Protein AF-A0AA37HWE0-F1 (afdb_monomer_lite)

Radius of gyration: 17.48 Å; chains: 1; bounding box: 35×37×46 Å

Secondary structure (DSSP, 8-state):
-HHHHHTT-EEEE-SS--TTS--EEEE-HHHHHHHHHHHTTTTTT--GGGTTT-EEEEETT-SS---HHHHHHH-SEEEEES--SS--HHHIIIIIHHHHHHHHHHSPPPTTGGGTSS--

pLDDT: mean 90.64, std 13.84, range [33.19, 98.38]

Structure (mmCIF, N/CA/C/O backbone):
data_AF-A0AA37HWE0-F1
#
_entry.id   AF-A0AA37HWE0-F1
#
loop_
_atom_site.group_PDB
_atom_site.id
_atom_site.type_symbol
_atom_site.label_atom_id
_atom_site.label_alt_id
_atom_site.label_comp_id
_atom_site.label_asym_id
_atom_site.label_entity_id
_atom_site.label_seq_id
_atom_site.pdbx_PDB_ins_code
_atom_site.Cartn_x
_atom_site.Cartn_y
_atom_site.Cartn_z
_atom_site.occupancy
_atom_site.B_iso_or_equiv
_atom_site.auth_seq_id
_atom_site.auth_comp_id
_atom_site.auth_asym_id
_atom_site.auth_atom_id
_atom_site.pdbx_PDB_model_num
ATOM 1 N N . MET A 1 1 ? -5.363 -5.231 7.696 1.00 85.06 1 MET A N 1
ATOM 2 C CA . MET A 1 1 ? -5.695 -3.820 7.989 1.00 85.06 1 MET A CA 1
ATOM 3 C C . MET A 1 1 ? -6.812 -3.639 9.017 1.00 85.06 1 MET A C 1
ATOM 5 O O . MET A 1 1 ? -6.694 -2.723 9.821 1.00 85.06 1 MET A O 1
ATOM 9 N N . THR A 1 2 ? -7.824 -4.508 9.117 1.00 90.75 2 THR A N 1
ATOM 10 C CA . THR A 1 2 ? -8.906 -4.349 10.123 1.00 90.75 2 THR A CA 1
ATOM 11 C C . THR A 1 2 ? -8.406 -4.163 11.566 1.00 90.75 2 THR A C 1
ATOM 13 O O . THR A 1 2 ? -8.852 -3.266 12.281 1.00 90.75 2 THR A O 1
ATOM 16 N N . LYS A 1 3 ? -7.421 -4.962 12.008 1.00 89.56 3 LYS A N 1
ATOM 17 C CA . LYS A 1 3 ? -6.823 -4.838 13.355 1.00 89.56 3 LYS A CA 1
ATOM 18 C C . LYS A 1 3 ? -6.201 -3.456 13.603 1.00 89.56 3 LYS A C 1
ATOM 20 O O . LYS A 1 3 ? -6.338 -2.921 14.696 1.00 89.56 3 LYS A O 1
ATOM 25 N N . PHE A 1 4 ? -5.566 -2.873 12.587 1.00 89.94 4 PHE A N 1
ATOM 26 C CA . PHE A 1 4 ? -4.922 -1.562 12.672 1.00 89.94 4 PHE A CA 1
ATOM 27 C C . PHE A 1 4 ? -5.928 -0.436 12.964 1.00 89.94 4 PHE A C 1
ATOM 29 O O . PHE A 1 4 ? -5.594 0.520 13.665 1.00 89.94 4 PHE A O 1
ATOM 36 N N . LEU A 1 5 ?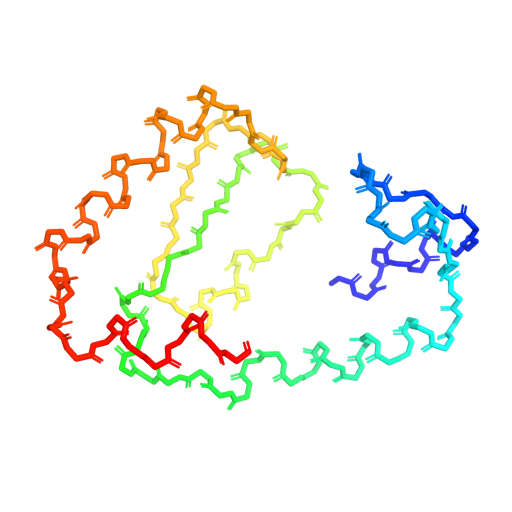 -7.166 -0.555 12.470 1.00 93.12 5 LEU A N 1
ATOM 37 C CA . LEU A 1 5 ? -8.222 0.433 12.711 1.00 93.12 5 LEU A CA 1
ATOM 38 C C . LEU A 1 5 ? -8.793 0.360 14.133 1.00 93.12 5 LEU A C 1
ATOM 40 O O . LEU A 1 5 ? -9.116 1.397 14.703 1.00 93.12 5 LEU A O 1
ATOM 44 N N . LYS A 1 6 ? -8.861 -0.834 14.741 1.00 94.75 6 LYS A N 1
ATOM 45 C CA . LYS A 1 6 ? -9.397 -1.021 16.106 1.00 94.75 6 LYS A CA 1
ATOM 46 C C . LYS A 1 6 ? -8.654 -0.201 17.161 1.00 94.75 6 LYS A C 1
ATOM 48 O O . LYS A 1 6 ? -9.270 0.334 18.072 1.00 94.75 6 LYS A O 1
ATOM 53 N N . GLU A 1 7 ? -7.341 -0.056 17.011 1.00 94.31 7 GLU A N 1
ATOM 54 C CA . GLU A 1 7 ? -6.500 0.749 17.911 1.00 94.31 7 GLU A CA 1
ATOM 55 C C . GLU A 1 7 ? -6.666 2.265 17.701 1.00 94.31 7 GLU A C 1
ATOM 57 O O . GLU A 1 7 ? -6.089 3.061 18.436 1.00 94.31 7 GLU A O 1
ATOM 62 N N . ARG A 1 8 ? -7.427 2.679 16.682 1.00 94.94 8 ARG A N 1
ATOM 63 C CA . ARG A 1 8 ? -7.582 4.070 16.242 1.00 94.94 8 ARG A CA 1
ATOM 64 C C . ARG A 1 8 ? -9.036 4.525 16.270 1.00 94.94 8 ARG A C 1
ATOM 66 O O . ARG A 1 8 ? -9.370 5.478 15.583 1.00 94.94 8 ARG A O 1
ATOM 73 N N . ILE A 1 9 ? -9.903 3.888 17.049 1.00 97.38 9 ILE A N 1
ATOM 74 C CA . ILE A 1 9 ? -11.271 4.387 17.240 1.00 97.38 9 ILE A CA 1
ATOM 75 C C . ILE A 1 9 ? -11.226 5.828 17.767 1.00 97.38 9 ILE A C 1
ATOM 77 O O . ILE A 1 9 ? -10.440 6.156 18.655 1.00 97.38 9 ILE A O 1
ATOM 81 N N . GLY A 1 10 ? -12.067 6.692 17.206 1.00 98.00 10 GLY A N 1
ATOM 82 C CA . GLY A 1 10 ? -12.161 8.099 17.576 1.00 98.00 10 GLY A CA 1
ATOM 83 C C . GLY A 1 10 ? -12.038 9.047 16.390 1.00 98.00 10 GLY A C 1
ATOM 84 O O . GLY A 1 10 ? -12.151 8.660 15.229 1.00 98.00 10 GLY A O 1
ATOM 85 N N . LYS A 1 11 ? -11.850 10.328 16.705 1.00 97.94 11 LYS A N 1
ATOM 86 C CA . LYS A 1 11 ? -11.808 11.423 15.736 1.00 97.94 11 LYS A CA 1
ATOM 87 C C . LYS A 1 11 ? -10.384 11.655 15.231 1.00 97.94 11 LYS A C 1
ATOM 89 O O . LYS A 1 11 ? -9.461 11.764 16.032 1.00 97.94 11 LYS A O 1
ATOM 94 N N . HIS A 1 12 ? -10.239 11.797 13.918 1.00 97.44 12 HIS A N 1
ATOM 95 C CA . HIS A 1 12 ? -8.968 11.988 13.217 1.00 97.44 12 HIS A CA 1
ATOM 96 C C . HIS A 1 12 ? -9.072 13.082 12.164 1.00 97.44 12 HIS A C 1
ATOM 98 O O . HIS A 1 12 ? -10.167 13.523 11.808 1.00 97.44 12 HIS A O 1
ATOM 104 N N . GLU A 1 13 ? -7.918 13.484 11.640 1.00 96.94 13 GLU A N 1
ATOM 105 C CA . GLU A 1 13 ? -7.802 14.437 10.540 1.00 96.94 13 GLU A CA 1
ATOM 106 C C . GLU A 1 13 ? -7.144 13.796 9.322 1.00 96.94 13 GLU A C 1
ATOM 108 O O . GLU A 1 13 ? -6.241 12.962 9.439 1.00 96.94 13 GLU A O 1
ATOM 113 N N . TYR A 1 14 ? -7.599 14.177 8.128 1.00 94.94 14 TYR A N 1
ATOM 114 C CA . TYR A 1 14 ? -6.935 13.764 6.896 1.00 94.94 14 TYR A CA 1
ATOM 115 C C . TYR A 1 14 ? -5.526 14.364 6.839 1.00 94.94 14 TYR A C 1
ATOM 117 O O . TYR A 1 14 ? -5.310 15.515 7.214 1.00 94.94 14 TYR A O 1
ATOM 125 N N . LYS A 1 15 ? -4.561 13.598 6.316 1.00 90.00 15 LYS A N 1
ATOM 126 C CA . LYS A 1 15 ? -3.174 14.068 6.146 1.00 90.00 15 LYS A C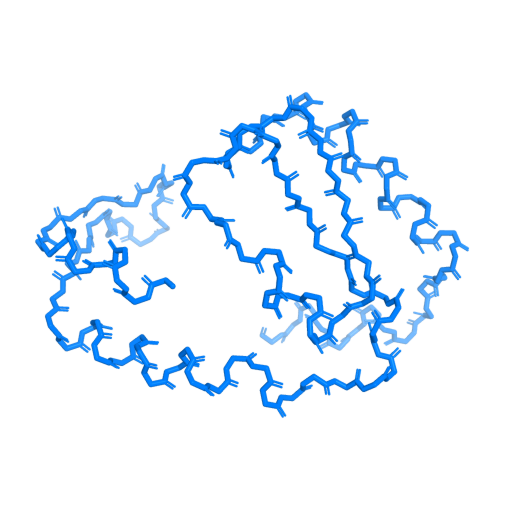A 1
ATOM 127 C C . LYS A 1 15 ? -3.045 15.190 5.109 1.00 90.00 15 LYS A C 1
ATOM 129 O O . LYS A 1 15 ? -2.113 15.981 5.180 1.00 90.00 15 LYS A O 1
ATOM 134 N N . ALA A 1 16 ? -3.960 15.234 4.142 1.00 91.81 16 ALA A N 1
ATOM 135 C CA . ALA A 1 16 ? -3.990 16.231 3.080 1.00 91.81 16 ALA A CA 1
ATOM 136 C C . ALA A 1 16 ? -5.237 17.123 3.207 1.00 91.81 16 ALA A C 1
ATOM 138 O O . ALA A 1 16 ? -6.290 16.624 3.625 1.00 91.81 16 ALA A O 1
ATOM 139 N N . PRO A 1 17 ? -5.153 18.411 2.825 1.00 95.31 17 PRO A N 1
ATOM 140 C CA . PRO A 1 17 ? -6.306 19.297 2.773 1.00 95.31 17 PRO A CA 1
ATOM 141 C C . PRO A 1 17 ? -7.414 18.748 1.876 1.00 95.31 17 PRO A C 1
ATOM 143 O O . PRO A 1 17 ? -7.180 18.313 0.746 1.00 95.31 17 PRO A O 1
ATOM 146 N N . ARG A 1 18 ? -8.639 18.786 2.384 1.00 96.00 18 ARG A N 1
ATOM 147 C CA . ARG A 1 18 ? -9.825 18.298 1.686 1.00 96.00 18 ARG A CA 1
ATOM 148 C C . ARG A 1 18 ? -10.480 19.409 0.862 1.00 96.00 18 ARG A C 1
ATOM 150 O O . ARG A 1 18 ? -10.654 20.523 1.346 1.00 96.00 18 ARG A O 1
ATOM 157 N N . LYS A 1 19 ? -10.896 19.101 -0.374 1.00 95.88 19 LYS A N 1
ATOM 158 C CA . LYS A 1 19 ? -11.540 20.069 -1.290 1.00 95.88 19 LYS A CA 1
ATOM 159 C C . LYS A 1 19 ? -12.836 20.667 -0.727 1.00 95.88 19 LYS A C 1
ATOM 161 O O . LYS A 1 19 ? -13.149 21.817 -1.007 1.00 95.88 19 LYS A O 1
ATOM 166 N N . ASP A 1 20 ? -13.586 19.880 0.037 1.00 96.38 20 ASP A N 1
ATOM 167 C CA . ASP A 1 20 ? -14.845 20.270 0.681 1.00 96.38 20 ASP A CA 1
ATOM 168 C C . ASP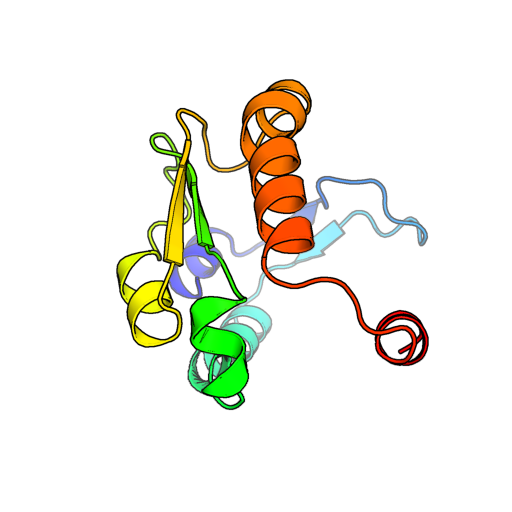 A 1 20 ? -14.642 20.974 2.036 1.00 96.38 20 ASP A C 1
ATOM 170 O O . ASP A 1 20 ? -15.617 21.336 2.684 1.00 96.38 20 ASP A O 1
ATOM 174 N N . GLY A 1 21 ? -13.393 21.157 2.485 1.00 95.94 21 GLY A N 1
ATOM 175 C CA . GLY A 1 21 ? -13.065 21.728 3.793 1.00 95.94 21 GLY A CA 1
ATOM 176 C C . GLY A 1 21 ? -13.336 20.798 4.985 1.00 95.94 21 GLY A C 1
ATOM 177 O O . GLY A 1 21 ? -12.975 21.139 6.111 1.00 95.94 21 GLY A O 1
ATOM 178 N N . ASN A 1 22 ? -13.912 19.610 4.767 1.00 95.88 22 ASN A N 1
ATOM 179 C CA . ASN A 1 22 ? -14.208 18.647 5.828 1.00 95.88 22 ASN A CA 1
ATOM 180 C C . ASN A 1 22 ? -12.943 17.869 6.202 1.00 95.88 22 ASN A C 1
ATOM 182 O O . ASN A 1 22 ? -12.705 16.759 5.729 1.00 95.88 22 ASN A O 1
ATOM 186 N N . GLN A 1 23 ? -12.113 18.462 7.061 1.00 97.69 23 GLN A N 1
ATOM 187 C CA . GLN A 1 23 ? -10.791 17.923 7.394 1.00 97.69 23 GLN A CA 1
ATOM 188 C C . GLN A 1 23 ? -10.820 16.730 8.362 1.00 97.69 23 GLN A C 1
ATOM 190 O O . GLN A 1 23 ? -9.799 16.071 8.548 1.00 97.69 23 GLN A O 1
ATOM 195 N N . GLN A 1 24 ? -11.972 16.428 8.961 1.00 97.56 24 GLN A N 1
ATOM 196 C CA . GLN A 1 24 ? -12.102 15.444 10.033 1.00 97.56 24 GLN A CA 1
ATOM 197 C C . GLN A 1 24 ? -12.905 14.218 9.602 1.00 97.56 24 GLN A C 1
ATOM 199 O O . GLN A 1 24 ? -13.824 14.307 8.789 1.00 97.56 24 GLN A O 1
ATOM 204 N N . PHE A 1 25 ? -12.571 13.076 10.190 1.00 95.44 25 PHE A N 1
ATOM 205 C CA . PHE A 1 25 ? -13.330 11.836 10.074 1.00 95.44 25 PHE A CA 1
ATOM 206 C C . PHE A 1 25 ? -13.326 11.091 11.408 1.00 95.44 25 PHE A C 1
ATOM 208 O O . PHE A 1 25 ? -12.530 11.391 12.301 1.00 95.44 25 PHE A O 1
ATOM 215 N N . VAL A 1 26 ? -14.243 10.141 11.561 1.00 97.62 26 VAL A N 1
ATOM 216 C CA . VAL A 1 26 ? -14.349 9.304 12.757 1.00 97.62 26 VAL A CA 1
ATOM 217 C C . VAL A 1 26 ? -14.141 7.857 12.344 1.00 97.62 26 VAL A C 1
ATOM 219 O O . VAL A 1 26 ? -14.707 7.410 11.352 1.00 97.62 26 VAL A O 1
ATOM 222 N N . ILE A 1 27 ? -13.306 7.148 13.095 1.00 97.94 27 ILE A N 1
ATOM 223 C CA . ILE A 1 27 ? -13.205 5.694 13.041 1.00 97.94 27 ILE A CA 1
ATOM 224 C C . ILE A 1 27 ? -14.091 5.166 14.165 1.00 97.94 27 ILE A C 1
ATOM 226 O O . ILE A 1 27 ? -13.812 5.414 15.339 1.00 97.94 27 ILE A O 1
ATOM 230 N N . ASP A 1 28 ? -15.155 4.459 13.809 1.00 98.00 28 ASP A N 1
ATOM 231 C CA . ASP A 1 28 ? -16.061 3.796 14.743 1.00 98.00 28 ASP A CA 1
ATOM 232 C C . ASP A 1 28 ? -16.180 2.296 14.430 1.00 98.00 28 ASP A C 1
ATOM 234 O O . ASP A 1 28 ? -15.547 1.774 13.508 1.00 98.00 28 ASP A O 1
ATOM 238 N N . GLU A 1 29 ? -16.956 1.578 15.241 1.00 97.88 29 GLU A N 1
ATOM 239 C CA . GLU A 1 29 ? -17.139 0.134 15.079 1.00 97.88 29 GLU A CA 1
ATOM 240 C C . GLU A 1 29 ? -17.841 -0.231 13.764 1.00 97.88 29 GLU A C 1
ATOM 242 O O . GLU A 1 29 ? -17.487 -1.246 13.166 1.00 97.88 29 GLU A O 1
ATOM 247 N N . SER A 1 30 ? -18.776 0.603 13.288 1.00 97.62 30 SER A N 1
ATOM 248 C CA . SER A 1 30 ? -19.482 0.378 12.017 1.00 97.62 30 SER A CA 1
ATOM 249 C C . SER A 1 30 ? -18.504 0.427 10.850 1.00 97.62 30 SER A C 1
ATOM 251 O O . SER A 1 30 ? -18.427 -0.517 10.068 1.00 97.62 30 SER A O 1
ATOM 253 N N . LEU A 1 31 ? -17.676 1.473 10.791 1.00 97.06 31 LEU A N 1
ATOM 254 C CA . LEU A 1 31 ? -16.643 1.627 9.770 1.00 97.06 31 LEU A CA 1
ATOM 255 C C . LEU A 1 31 ? -15.655 0.458 9.796 1.00 97.06 31 LEU A C 1
ATOM 257 O O . LEU A 1 31 ? -15.262 -0.047 8.745 1.00 97.06 31 LEU A O 1
ATOM 261 N N . ILE A 1 32 ? -15.243 0.010 10.986 1.00 97.88 32 ILE A N 1
ATOM 262 C CA . ILE A 1 32 ? -14.333 -1.135 11.122 1.00 97.88 32 ILE A CA 1
ATOM 263 C C . ILE A 1 32 ? -14.985 -2.418 10.594 1.00 97.88 32 ILE A C 1
ATOM 265 O O . ILE A 1 32 ? -14.302 -3.211 9.945 1.00 97.88 32 ILE A O 1
ATOM 269 N N . GLN A 1 33 ? -16.274 -2.629 10.864 1.00 97.50 33 GLN A N 1
ATOM 270 C CA . GLN A 1 33 ? -17.012 -3.798 10.393 1.00 97.50 33 GLN A CA 1
ATOM 271 C C . GLN A 1 33 ? -17.164 -3.790 8.866 1.00 97.50 33 GLN A C 1
ATOM 273 O O . GLN A 1 33 ? -16.844 -4.785 8.218 1.00 97.50 33 GLN A O 1
ATOM 278 N N . GLU A 1 34 ? -17.549 -2.655 8.282 1.00 96.69 34 GLU A N 1
ATOM 279 C CA . GLU A 1 34 ? -17.626 -2.479 6.826 1.00 96.69 34 GLU A CA 1
ATOM 280 C C . GLU A 1 34 ? -16.263 -2.715 6.160 1.00 96.69 34 GLU A C 1
ATOM 282 O O . GLU A 1 34 ? -16.153 -3.426 5.158 1.00 96.69 34 GLU A O 1
ATOM 287 N N . PHE A 1 35 ? -15.192 -2.177 6.749 1.00 96.31 35 PHE A N 1
ATOM 288 C CA . PHE A 1 35 ? -13.835 -2.400 6.262 1.00 96.31 35 PHE A CA 1
ATOM 289 C C . PHE A 1 35 ? -13.444 -3.884 6.323 1.00 96.31 35 PHE A C 1
ATOM 291 O O . PHE A 1 35 ? -12.836 -4.397 5.382 1.00 96.31 35 PHE A O 1
ATOM 298 N N . ALA A 1 36 ? -13.807 -4.587 7.400 1.00 96.38 36 ALA A N 1
ATOM 299 C CA . ALA A 1 36 ? -13.537 -6.014 7.547 1.00 96.38 36 ALA A CA 1
ATOM 300 C C . ALA A 1 36 ? -14.239 -6.842 6.464 1.00 96.38 36 ALA A C 1
ATOM 302 O O . ALA A 1 36 ? -13.634 -7.751 5.899 1.00 96.38 36 ALA A O 1
ATOM 303 N N . GLU A 1 37 ? -15.488 -6.509 6.134 1.00 96.50 37 GLU A N 1
ATOM 304 C CA . GLU A 1 37 ? -16.241 -7.171 5.066 1.00 96.50 37 GLU A CA 1
ATOM 305 C C . GLU A 1 37 ? -15.573 -6.980 3.701 1.00 96.50 37 GLU A C 1
ATOM 307 O O . GLU A 1 37 ? -15.390 -7.956 2.966 1.00 96.50 37 GLU A O 1
ATOM 312 N N . LEU A 1 38 ? -15.119 -5.762 3.391 1.00 95.00 38 LEU A N 1
ATOM 313 C CA . LEU A 1 38 ? -14.366 -5.479 2.165 1.00 95.00 38 LEU A CA 1
ATOM 314 C C . LEU A 1 38 ? -13.022 -6.218 2.121 1.00 95.00 38 LEU A C 1
ATOM 316 O O . LEU A 1 38 ? -12.651 -6.757 1.075 1.00 95.00 38 LEU A O 1
ATOM 320 N N . GLU A 1 39 ? -12.312 -6.304 3.248 1.00 93.94 39 GLU A N 1
ATOM 321 C CA . GLU A 1 39 ? -11.033 -7.015 3.355 1.00 93.94 39 GLU A CA 1
ATOM 322 C C . GLU A 1 39 ? -11.174 -8.500 2.966 1.00 93.94 39 GLU A C 1
ATOM 324 O O . GLU A 1 39 ? -10.285 -9.048 2.313 1.00 93.94 39 GLU A O 1
ATOM 329 N N . THR A 1 40 ? -12.318 -9.140 3.254 1.00 93.94 40 THR A N 1
ATOM 330 C CA . THR A 1 40 ? -12.562 -10.551 2.876 1.00 93.94 40 THR A CA 1
ATOM 331 C C . THR A 1 40 ? -12.666 -10.793 1.368 1.00 93.94 40 THR A C 1
ATOM 333 O O . THR A 1 40 ? -12.511 -11.925 0.908 1.00 93.94 40 THR A O 1
ATOM 336 N N . VAL A 1 41 ? -12.930 -9.746 0.582 1.00 94.56 41 VAL A N 1
ATOM 337 C CA . VAL A 1 41 ? -13.168 -9.839 -0.866 1.00 94.56 41 VAL A CA 1
ATOM 338 C C . VAL A 1 41 ? -12.168 -9.034 -1.689 1.00 94.56 41 VAL A C 1
ATOM 340 O O . VAL A 1 41 ? -12.316 -8.958 -2.909 1.00 94.56 41 VAL A O 1
ATOM 343 N N . GLN A 1 42 ? -11.134 -8.475 -1.055 1.00 92.25 42 GLN A N 1
ATOM 344 C CA . GLN A 1 42 ? -10.195 -7.530 -1.671 1.00 92.25 42 GLN A CA 1
ATOM 345 C C . GLN A 1 42 ? -9.468 -8.078 -2.917 1.00 92.25 42 GLN A C 1
ATOM 347 O O . GLN A 1 42 ? -9.069 -7.308 -3.785 1.00 92.25 42 GLN A O 1
ATOM 352 N N . PHE A 1 43 ? -9.366 -9.405 -3.056 1.00 93.56 43 PHE A N 1
ATOM 353 C CA . PHE A 1 43 ? -8.750 -10.075 -4.208 1.00 93.56 43 PHE A CA 1
ATOM 354 C C . PHE A 1 43 ? -9.739 -10.872 -5.079 1.00 93.56 43 PHE A C 1
ATOM 356 O O . PHE A 1 43 ? -9.323 -11.618 -5.966 1.00 93.56 43 PHE A O 1
ATOM 363 N N . ARG A 1 44 ? -11.057 -10.723 -4.868 1.00 92.38 44 ARG A N 1
ATOM 364 C CA . ARG A 1 44 ? -12.106 -11.501 -5.564 1.00 92.38 44 ARG A CA 1
ATOM 365 C C . ARG A 1 44 ? -12.004 -11.433 -7.093 1.00 92.38 44 ARG A C 1
ATOM 367 O O . ARG A 1 44 ? -12.366 -12.394 -7.764 1.00 92.38 44 ARG A O 1
ATOM 374 N N . TYR A 1 45 ? -11.520 -10.316 -7.632 1.00 88.44 45 TYR A N 1
ATOM 375 C CA . TYR A 1 45 ? -11.417 -10.074 -9.074 1.00 88.44 45 TYR A CA 1
ATOM 376 C C . TYR A 1 45 ? -9.972 -10.059 -9.590 1.00 88.44 45 TYR A C 1
ATOM 378 O O . TYR A 1 45 ? -9.711 -9.536 -10.672 1.00 88.44 45 TYR A O 1
ATOM 386 N N . CYS A 1 46 ? -9.022 -10.640 -8.847 1.00 90.94 46 CYS A N 1
ATOM 387 C CA . CYS A 1 46 ? -7.665 -10.833 -9.350 1.00 90.94 46 CYS A CA 1
ATOM 388 C C . CYS A 1 46 ? -7.686 -11.695 -10.617 1.00 90.94 46 CYS A C 1
ATOM 390 O O . CYS A 1 46 ? -8.014 -12.881 -10.584 1.00 90.94 46 CYS A O 1
ATOM 392 N N . ASN A 1 47 ? -7.313 -11.092 -11.743 1.00 89.81 47 ASN A N 1
ATOM 393 C CA . ASN A 1 47 ? -7.253 -11.773 -13.026 1.00 89.81 47 ASN A CA 1
ATOM 394 C C . ASN A 1 47 ? -5.854 -12.387 -13.225 1.00 89.81 47 ASN A C 1
ATOM 396 O O . ASN A 1 47 ? -4.863 -11.652 -13.146 1.00 89.81 47 ASN A O 1
ATOM 400 N N . PRO A 1 48 ? -5.751 -13.693 -13.545 1.00 90.62 48 PRO A N 1
ATOM 401 C CA . PRO A 1 48 ? -4.486 -14.344 -13.879 1.00 90.62 48 PRO A CA 1
ATOM 402 C C . PRO A 1 48 ? -3.634 -13.586 -14.909 1.00 90.62 48 PRO A C 1
ATOM 404 O O . PRO A 1 48 ? -2.413 -13.578 -14.794 1.00 90.62 48 PRO A O 1
ATOM 407 N N . TYR A 1 49 ? -4.264 -12.896 -15.865 1.00 90.00 49 TYR A N 1
ATOM 408 C CA . TYR A 1 49 ? -3.588 -12.080 -16.878 1.00 90.00 49 TYR A CA 1
ATOM 409 C C . TYR A 1 49 ? -2.698 -10.971 -16.287 1.00 90.00 49 TYR A C 1
ATOM 411 O O . TYR A 1 49 ? -1.653 -10.642 -16.851 1.00 90.00 49 TYR A O 1
ATOM 419 N N . TYR A 1 50 ? -3.086 -10.400 -15.143 1.00 90.50 50 TYR A N 1
ATOM 420 C CA . TYR A 1 50 ? -2.364 -9.295 -14.509 1.00 90.50 50 TYR A CA 1
ATOM 421 C C . TYR A 1 50 ? -1.337 -9.750 -13.465 1.00 90.50 50 TYR A C 1
ATOM 423 O O . TYR A 1 50 ? -0.615 -8.902 -12.939 1.00 90.50 50 TYR A O 1
ATOM 431 N N . LYS A 1 51 ? -1.206 -11.056 -13.182 1.00 93.50 51 LYS A N 1
ATOM 432 C CA . LYS A 1 51 ? -0.311 -11.562 -12.122 1.00 93.50 51 LYS A CA 1
ATOM 433 C C . LYS A 1 51 ? 1.144 -11.106 -12.253 1.00 93.50 51 LYS A C 1
ATOM 435 O O . LYS A 1 51 ? 1.768 -10.794 -11.244 1.00 93.50 51 LYS A O 1
ATOM 440 N N . ASP A 1 52 ? 1.646 -11.009 -13.484 1.00 93.69 52 ASP A N 1
ATOM 441 C CA . ASP A 1 52 ? 3.011 -10.547 -13.787 1.00 93.69 52 ASP A CA 1
ATOM 442 C C . ASP A 1 52 ? 3.101 -9.041 -14.102 1.00 93.69 52 ASP A C 1
ATOM 444 O O . ASP A 1 52 ? 4.180 -8.528 -14.433 1.00 93.69 52 ASP A O 1
ATOM 448 N N . LYS A 1 53 ? 1.966 -8.332 -14.081 1.00 92.94 53 LYS A N 1
ATOM 449 C CA . LYS A 1 53 ? 1.851 -6.904 -14.426 1.00 92.94 53 LYS A CA 1
ATOM 450 C C . LYS A 1 53 ? 1.631 -6.016 -13.204 1.00 92.94 53 LYS A C 1
ATOM 452 O O . LYS A 1 53 ? 1.923 -4.830 -13.276 1.00 92.94 53 LYS A O 1
ATOM 457 N N . VAL A 1 54 ? 1.168 -6.580 -12.092 1.00 93.88 54 VAL A N 1
ATOM 458 C CA . VAL A 1 54 ? 1.014 -5.877 -10.813 1.00 93.88 54 VAL A CA 1
ATOM 459 C C . VAL A 1 54 ? 2.213 -6.188 -9.927 1.00 93.88 54 VAL A C 1
ATOM 461 O O . VAL A 1 54 ? 2.569 -7.350 -9.741 1.00 93.88 54 VAL A O 1
ATOM 464 N N . TRP A 1 55 ? 2.850 -5.137 -9.419 1.00 96.31 55 TRP A N 1
ATOM 465 C CA . TRP A 1 55 ? 4.049 -5.224 -8.590 1.00 96.31 55 TRP A CA 1
ATOM 466 C C . TRP A 1 55 ? 3.768 -4.587 -7.232 1.00 96.31 55 TRP A C 1
ATOM 468 O O . TRP A 1 55 ? 3.252 -3.473 -7.166 1.00 96.31 55 TRP A O 1
ATOM 478 N N . GLY A 1 56 ? 4.093 -5.300 -6.157 1.00 96.50 56 GLY A N 1
ATOM 479 C CA . GLY A 1 56 ? 3.992 -4.795 -4.790 1.00 96.50 56 GLY A CA 1
ATOM 480 C C . GLY A 1 56 ? 5.300 -4.132 -4.381 1.00 96.50 56 GLY A C 1
ATOM 481 O O . GLY A 1 56 ? 6.359 -4.735 -4.535 1.00 96.50 56 GLY A O 1
ATOM 482 N N . LEU A 1 57 ? 5.245 -2.899 -3.883 1.00 97.12 57 LEU A N 1
ATOM 483 C CA . LEU A 1 57 ? 6.422 -2.172 -3.411 1.00 97.12 57 LEU A CA 1
ATOM 484 C C . LEU A 1 57 ? 6.406 -2.149 -1.882 1.00 97.12 57 LEU A C 1
ATOM 486 O O . LEU A 1 57 ? 5.442 -1.668 -1.289 1.00 97.12 57 LEU A O 1
ATOM 490 N N . PHE A 1 58 ? 7.465 -2.658 -1.257 1.00 97.50 58 PHE A N 1
ATOM 491 C CA . PHE A 1 58 ? 7.552 -2.822 0.193 1.00 97.50 58 PHE A CA 1
ATOM 492 C C . PHE A 1 58 ? 8.799 -2.124 0.737 1.00 97.50 58 PHE A C 1
ATOM 494 O O . PHE A 1 58 ? 9.920 -2.414 0.325 1.00 97.50 58 PHE A O 1
ATOM 501 N N . GLY A 1 59 ? 8.604 -1.181 1.657 1.00 97.62 59 GLY A N 1
ATOM 502 C CA . GLY A 1 59 ? 9.707 -0.509 2.336 1.00 97.62 59 GLY A CA 1
ATOM 503 C C . GLY A 1 59 ? 10.339 -1.424 3.383 1.00 97.62 59 GLY A C 1
ATOM 504 O O . GLY A 1 59 ? 9.633 -1.996 4.213 1.00 97.62 59 GLY A O 1
ATOM 505 N N . GLU A 1 60 ? 11.662 -1.555 3.379 1.00 97.25 60 GLU A N 1
ATOM 506 C CA . GLU A 1 60 ? 12.394 -2.390 4.342 1.00 97.25 60 GLU A CA 1
ATOM 507 C C . GLU A 1 60 ? 12.262 -1.893 5.792 1.00 97.25 60 GLU A C 1
ATOM 509 O O . GLU A 1 60 ? 12.424 -2.675 6.729 1.00 97.25 60 GLU A O 1
ATOM 514 N N . GLN A 1 61 ? 11.956 -0.605 5.990 1.00 97.06 61 GLN A N 1
ATOM 515 C CA . GLN A 1 61 ? 11.704 -0.004 7.303 1.00 97.06 61 GLN A CA 1
ATOM 516 C C . GLN A 1 61 ? 10.217 0.321 7.536 1.00 97.06 61 GLN A C 1
ATOM 518 O O . GLN A 1 61 ? 9.885 1.095 8.438 1.00 97.06 61 GLN A O 1
ATOM 523 N N . ASP A 1 62 ? 9.301 -0.235 6.736 1.00 95.94 62 ASP A N 1
ATOM 524 C CA . ASP A 1 62 ? 7.863 -0.137 6.997 1.00 95.94 62 ASP A CA 1
ATOM 525 C C . ASP A 1 62 ? 7.517 -0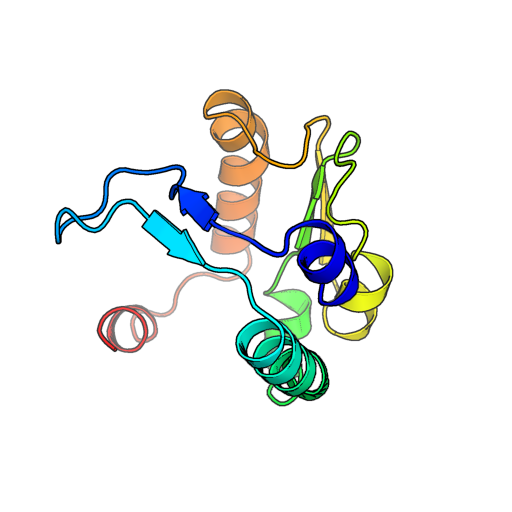.894 8.291 1.00 95.94 62 ASP A C 1
ATOM 527 O O . ASP A 1 62 ? 7.855 -2.062 8.437 1.00 95.94 62 ASP A O 1
ATOM 531 N N . THR A 1 63 ? 6.854 -0.231 9.240 1.00 92.75 63 THR A N 1
ATOM 532 C CA . THR A 1 63 ? 6.412 -0.810 10.525 1.00 92.75 63 THR A CA 1
ATOM 533 C C . THR A 1 63 ? 4.892 -0.962 10.626 1.00 92.75 63 THR A C 1
ATOM 535 O O . THR A 1 63 ? 4.365 -1.326 11.679 1.00 92.75 63 THR A O 1
ATOM 538 N N . LEU A 1 64 ? 4.165 -0.640 9.553 1.00 90.88 64 LEU A N 1
ATOM 539 C CA . LEU A 1 64 ? 2.708 -0.567 9.510 1.00 90.88 64 LEU A CA 1
ATOM 540 C C . LEU A 1 64 ? 2.097 -1.639 8.600 1.00 90.88 64 LEU A C 1
ATOM 542 O O . LEU A 1 64 ? 1.081 -2.232 8.970 1.00 90.88 64 LEU A O 1
ATOM 546 N N . ALA A 1 65 ? 2.680 -1.886 7.422 1.00 87.25 65 ALA A N 1
ATOM 547 C CA . ALA A 1 65 ? 2.048 -2.672 6.359 1.00 87.25 65 ALA A CA 1
ATOM 548 C C . ALA A 1 6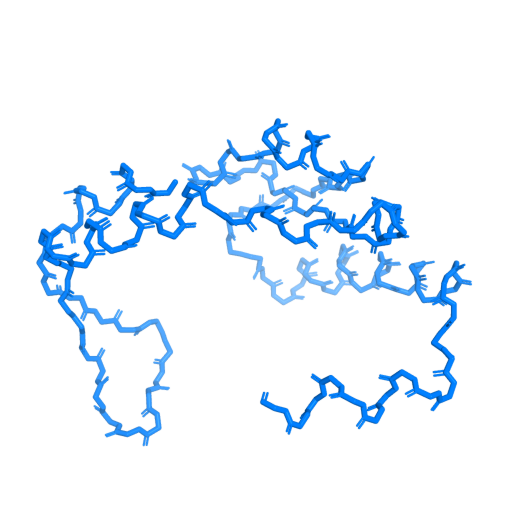5 ? 2.852 -3.914 5.935 1.00 87.25 65 ALA A C 1
ATOM 550 O O . ALA A 1 65 ? 3.344 -4.027 4.815 1.00 87.25 65 ALA A O 1
ATOM 551 N N . HIS A 1 66 ? 2.904 -4.918 6.811 1.00 91.81 66 HIS A N 1
ATOM 552 C CA . HIS A 1 66 ? 3.563 -6.203 6.543 1.00 91.81 66 HIS A CA 1
ATOM 553 C C . HIS A 1 66 ? 2.648 -7.202 5.806 1.00 91.81 66 HIS A C 1
ATOM 555 O O . HIS A 1 66 ? 2.274 -8.237 6.357 1.00 91.81 66 HIS A O 1
ATOM 561 N N . PHE A 1 67 ? 2.256 -6.886 4.568 1.00 93.31 67 PHE A N 1
ATOM 562 C CA . PHE A 1 67 ? 1.308 -7.699 3.784 1.00 93.31 67 PHE A CA 1
ATOM 563 C C . PHE A 1 67 ? 1.917 -8.386 2.557 1.00 93.31 67 PHE A C 1
ATOM 565 O O . PHE A 1 67 ? 1.177 -8.958 1.761 1.00 93.31 67 PHE A O 1
ATOM 572 N N . GLU A 1 68 ? 3.243 -8.372 2.407 1.00 96.44 68 GLU A N 1
ATOM 573 C CA . GLU A 1 68 ? 3.919 -9.023 1.278 1.00 96.44 68 GLU A CA 1
ATOM 574 C C . GLU A 1 68 ? 3.537 -10.504 1.102 1.00 96.44 68 GLU A C 1
ATOM 576 O O . GLU A 1 68 ? 3.178 -10.865 -0.018 1.00 96.44 68 GLU A O 1
ATOM 581 N N . PRO A 1 69 ? 3.524 -11.361 2.148 1.00 96.38 69 PRO A N 1
ATOM 582 C CA . PRO A 1 69 ? 3.159 -12.765 1.964 1.00 96.38 69 PRO A CA 1
ATOM 583 C C . PRO A 1 69 ? 1.761 -12.936 1.362 1.00 96.38 69 PRO A C 1
ATOM 585 O O . PRO A 1 69 ? 1.601 -13.667 0.391 1.00 96.38 69 PRO A O 1
ATOM 588 N N . LEU A 1 70 ? 0.778 -12.189 1.878 1.00 95.06 70 LEU A N 1
ATOM 589 C CA . LEU A 1 70 ? -0.593 -12.198 1.365 1.00 95.06 70 LEU A CA 1
ATOM 590 C C . LEU A 1 70 ? -0.658 -11.660 -0.070 1.00 95.06 70 LEU A C 1
ATOM 592 O O . LEU A 1 70 ? -1.357 -12.211 -0.911 1.00 95.06 70 LEU A O 1
ATOM 596 N N . PHE A 1 71 ? 0.077 -10.590 -0.374 1.00 96.31 71 PHE A N 1
ATOM 597 C CA . PHE A 1 71 ? 0.143 -10.039 -1.726 1.00 96.31 71 PHE A CA 1
ATOM 598 C C . PHE A 1 71 ? 0.676 -11.071 -2.736 1.00 96.31 71 PHE A C 1
ATOM 600 O O . PHE A 1 71 ? 0.118 -11.210 -3.828 1.00 96.31 71 PHE A O 1
ATOM 607 N N . LEU A 1 72 ? 1.713 -11.826 -2.359 1.00 96.50 72 LEU A N 1
ATOM 608 C CA . LEU A 1 72 ? 2.348 -12.831 -3.215 1.00 96.50 72 LEU A CA 1
ATOM 609 C C . LEU A 1 72 ? 1.486 -14.084 -3.456 1.00 96.50 72 LEU A C 1
ATOM 611 O O . LEU A 1 72 ? 1.735 -14.826 -4.405 1.00 96.50 72 LEU A O 1
ATOM 615 N N . GLU A 1 73 ? 0.425 -14.306 -2.675 1.00 95.62 73 GLU A N 1
ATOM 616 C CA . GLU A 1 73 ? -0.594 -15.318 -3.004 1.00 95.62 73 GLU A CA 1
ATOM 617 C C . GLU A 1 73 ? -1.371 -14.945 -4.286 1.00 95.62 73 GLU A C 1
ATOM 619 O O . GLU A 1 73 ? -1.850 -15.812 -5.032 1.00 95.62 73 GLU A O 1
ATOM 624 N N . HIS A 1 74 ? -1.462 -13.645 -4.589 1.00 96.00 74 HIS A N 1
ATOM 625 C CA . HIS A 1 74 ? -2.273 -13.105 -5.679 1.00 96.00 74 HIS A CA 1
ATOM 626 C C . HIS A 1 74 ? -1.460 -12.576 -6.862 1.00 96.00 74 HIS A C 1
ATOM 628 O O . HIS A 1 74 ? -1.950 -12.660 -7.988 1.00 96.00 74 HIS A O 1
ATOM 634 N N . TYR A 1 75 ? -0.233 -12.099 -6.650 1.00 96.88 75 TYR A N 1
ATOM 635 C CA . TYR A 1 75 ? 0.632 -11.512 -7.680 1.00 96.88 75 TYR A CA 1
ATOM 636 C C . TYR A 1 75 ? 2.068 -12.028 -7.572 1.00 96.88 75 TYR A C 1
ATOM 638 O O . TYR A 1 75 ? 2.490 -12.488 -6.520 1.00 96.88 75 TYR A O 1
ATOM 646 N N . ASN A 1 76 ? 2.840 -11.950 -8.656 1.00 96.25 76 ASN A N 1
ATOM 647 C CA . ASN A 1 76 ? 4.114 -12.675 -8.741 1.00 96.25 76 ASN A CA 1
ATOM 648 C C . ASN A 1 76 ? 5.352 -11.831 -8.414 1.00 96.25 76 ASN A C 1
ATOM 650 O O . ASN A 1 76 ? 6.464 -12.362 -8.363 1.00 96.25 76 ASN A O 1
ATOM 654 N N . HIS A 1 77 ? 5.199 -10.517 -8.261 1.00 97.19 77 HIS A N 1
ATOM 655 C CA . HIS A 1 77 ? 6.334 -9.605 -8.179 1.00 97.19 77 HIS A CA 1
ATOM 656 C C . HIS A 1 77 ? 6.223 -8.671 -6.981 1.00 97.19 77 HIS A C 1
ATOM 658 O O . HIS A 1 77 ? 5.321 -7.837 -6.917 1.00 97.19 77 HIS A O 1
ATOM 664 N N . SER A 1 78 ? 7.186 -8.774 -6.072 1.00 97.56 78 SER A N 1
ATOM 665 C CA . SER A 1 78 ? 7.462 -7.765 -5.057 1.00 97.56 78 SER A CA 1
ATOM 666 C C . SER A 1 78 ? 8.797 -7.073 -5.340 1.00 97.56 78 SER A C 1
ATOM 668 O O . SER A 1 78 ? 9.691 -7.629 -5.986 1.00 97.56 78 SER A O 1
ATOM 670 N N . PHE A 1 79 ? 8.907 -5.824 -4.904 1.00 97.62 79 PHE A N 1
ATOM 671 C CA . PHE A 1 79 ? 10.112 -5.015 -4.978 1.00 97.62 79 PHE A CA 1
ATOM 672 C C . PHE A 1 79 ? 10.329 -4.318 -3.639 1.00 97.62 79 PHE A C 1
ATOM 674 O O . PHE A 1 79 ? 9.422 -3.657 -3.127 1.00 97.62 79 PHE A O 1
ATOM 681 N N . HIS A 1 80 ? 11.539 -4.436 -3.100 1.00 97.69 80 HIS A N 1
ATOM 682 C CA . HIS A 1 80 ? 11.919 -3.814 -1.837 1.00 97.69 80 HIS A CA 1
ATOM 683 C C . HIS A 1 80 ? 12.799 -2.599 -2.075 1.00 97.69 80 HIS A C 1
ATOM 685 O O . HIS A 1 80 ? 13.613 -2.572 -2.998 1.00 97.69 80 HIS A O 1
ATOM 691 N N . PHE A 1 81 ? 12.624 -1.591 -1.232 1.00 97.56 81 PHE A N 1
ATOM 692 C CA . PHE A 1 81 ? 13.458 -0.398 -1.229 1.00 97.56 81 PHE A CA 1
ATOM 693 C C . PHE A 1 81 ? 13.801 -0.013 0.215 1.00 97.56 81 PHE A C 1
ATOM 695 O O . PHE A 1 81 ? 13.008 -0.292 1.121 1.00 97.56 81 PHE A O 1
ATOM 702 N N . PRO A 1 82 ? 14.951 0.643 0.450 1.00 97.44 82 PRO A N 1
ATOM 703 C CA . PRO A 1 82 ? 15.408 1.008 1.787 1.00 97.44 82 PRO A CA 1
ATOM 704 C C . PRO A 1 82 ? 14.680 2.264 2.295 1.00 97.44 82 PRO A C 1
ATOM 706 O O . PRO A 1 82 ? 15.315 3.283 2.564 1.00 97.44 82 PRO A O 1
ATOM 709 N N . GLY A 1 83 ? 13.349 2.198 2.368 1.00 96.81 83 GLY A N 1
ATOM 710 C CA . GLY A 1 83 ? 12.500 3.249 2.916 1.00 96.81 83 GLY A CA 1
ATOM 711 C C . GLY A 1 83 ? 11.399 2.733 3.844 1.00 96.81 83 GLY A C 1
ATOM 712 O O . GLY A 1 83 ? 11.220 1.532 4.065 1.00 96.81 83 GLY A O 1
ATOM 713 N N . ALA A 1 84 ? 10.648 3.678 4.406 1.00 96.25 84 ALA A N 1
ATOM 714 C CA . ALA A 1 84 ? 9.554 3.413 5.339 1.00 96.25 84 ALA A CA 1
ATOM 715 C C . ALA A 1 84 ? 8.185 3.317 4.632 1.00 96.25 84 ALA A C 1
ATOM 717 O O . ALA A 1 84 ? 8.081 3.317 3.408 1.00 96.25 84 ALA A O 1
ATOM 718 N N . HIS A 1 85 ? 7.106 3.273 5.422 1.00 94.31 85 HIS A N 1
ATOM 719 C CA . HIS A 1 85 ? 5.728 3.148 4.929 1.00 94.31 85 HIS A CA 1
ATOM 720 C C . HIS A 1 85 ? 5.282 4.275 3.980 1.00 94.31 85 HIS A C 1
ATOM 722 O O . HIS A 1 85 ? 4.479 4.067 3.076 1.00 94.31 85 HIS A O 1
ATOM 728 N N . THR A 1 86 ? 5.733 5.507 4.228 1.00 93.38 86 THR A N 1
ATOM 729 C CA . THR A 1 86 ? 5.408 6.667 3.389 1.00 93.38 86 THR A CA 1
ATOM 730 C C . THR A 1 86 ? 6.668 7.078 2.640 1.00 93.38 86 THR A C 1
ATOM 732 O O . THR A 1 86 ? 7.547 7.665 3.273 1.00 93.38 86 THR A O 1
ATOM 735 N N . PRO A 1 87 ? 6.775 6.776 1.334 1.00 93.94 87 PRO A N 1
ATOM 736 C CA . PRO A 1 87 ? 7.949 7.142 0.562 1.00 93.94 87 PRO A CA 1
ATOM 737 C C . PRO A 1 87 ? 8.036 8.663 0.399 1.00 93.94 87 PRO A C 1
ATOM 739 O O . PRO A 1 87 ? 7.032 9.364 0.241 1.00 93.94 87 PRO A O 1
ATOM 742 N N . THR A 1 88 ? 9.258 9.169 0.422 1.00 96.06 88 THR A N 1
ATOM 743 C CA . THR A 1 88 ? 9.622 10.547 0.092 1.00 96.06 88 THR A CA 1
ATOM 744 C C . THR A 1 88 ? 9.676 10.754 -1.421 1.00 96.06 88 THR A C 1
ATOM 746 O O . THR A 1 88 ? 9.760 9.801 -2.196 1.00 96.06 88 THR A O 1
ATOM 749 N N . ALA A 1 89 ? 9.666 12.013 -1.866 1.00 96.81 89 ALA A N 1
ATOM 750 C CA . ALA A 1 89 ? 9.812 12.335 -3.286 1.00 96.81 89 ALA A CA 1
ATOM 751 C C . ALA A 1 89 ? 11.128 11.788 -3.873 1.00 96.81 89 ALA A C 1
ATOM 753 O O . ALA A 1 89 ? 11.128 11.251 -4.980 1.00 96.81 89 ALA A O 1
ATOM 754 N N . ASP A 1 90 ? 12.224 11.859 -3.113 1.00 98.06 90 ASP A N 1
ATOM 755 C CA . ASP A 1 90 ? 13.528 11.351 -3.542 1.00 98.06 90 ASP A CA 1
ATOM 756 C C . ASP A 1 90 ? 13.525 9.824 -3.667 1.00 98.06 90 ASP A C 1
ATOM 758 O O . ASP A 1 90 ? 14.043 9.288 -4.646 1.00 98.06 90 ASP A O 1
ATOM 762 N N . GLU A 1 91 ? 12.892 9.107 -2.732 1.00 98.06 91 GLU A N 1
ATOM 763 C CA . GLU A 1 91 ? 12.729 7.650 -2.824 1.00 98.06 91 GLU A CA 1
ATOM 764 C C . GLU A 1 91 ? 11.857 7.250 -4.018 1.00 98.06 91 GLU A C 1
ATOM 766 O O . GLU A 1 91 ? 12.189 6.296 -4.720 1.00 98.06 91 GLU A O 1
ATOM 771 N N . VAL A 1 92 ? 10.785 7.996 -4.305 1.00 97.56 92 VAL A N 1
ATOM 772 C CA . VAL A 1 92 ? 9.957 7.768 -5.499 1.00 97.56 92 VAL A CA 1
ATOM 773 C C . VAL A 1 92 ? 10.796 7.935 -6.768 1.00 97.56 92 VAL A C 1
ATOM 775 O O . VAL A 1 92 ? 10.800 7.048 -7.623 1.00 97.56 92 VAL A O 1
ATOM 778 N N . CYS A 1 93 ? 11.548 9.029 -6.886 1.00 98.19 93 CYS A N 1
ATOM 779 C CA . CYS A 1 93 ? 12.417 9.271 -8.038 1.00 98.19 93 CYS A CA 1
ATOM 780 C C . CYS A 1 93 ? 13.526 8.217 -8.169 1.00 98.19 93 CYS A C 1
ATOM 782 O O . CYS A 1 93 ? 13.849 7.801 -9.278 1.00 98.19 93 CYS A O 1
ATOM 784 N N . THR A 1 94 ? 14.097 7.773 -7.049 1.00 98.38 94 THR A N 1
ATOM 785 C CA . THR A 1 94 ? 15.232 6.838 -7.032 1.00 98.38 94 THR A CA 1
ATOM 786 C C . THR A 1 94 ? 14.802 5.398 -7.305 1.00 98.38 94 THR A C 1
ATOM 788 O O . THR A 1 94 ? 15.501 4.674 -8.010 1.00 98.38 94 THR A O 1
ATOM 791 N N . TRP A 1 95 ? 13.658 4.970 -6.764 1.00 97.94 95 TRP A N 1
ATOM 792 C CA . TRP A 1 95 ? 13.264 3.559 -6.739 1.00 97.94 95 TRP A CA 1
ATOM 793 C C . TRP A 1 95 ? 12.016 3.260 -7.568 1.00 97.94 95 TRP A C 1
ATOM 795 O O . TRP A 1 95 ? 11.959 2.232 -8.240 1.00 97.94 95 TRP A O 1
ATOM 805 N N . TYR A 1 96 ? 11.012 4.140 -7.544 1.00 97.12 96 TYR A N 1
ATOM 806 C CA . TYR A 1 96 ? 9.709 3.843 -8.147 1.00 97.12 96 TYR A CA 1
ATOM 807 C C . TYR A 1 96 ? 9.732 4.175 -9.636 1.00 97.12 96 TYR A C 1
ATOM 809 O O . TYR A 1 96 ? 9.299 3.362 -10.449 1.00 97.12 96 TYR A O 1
ATOM 817 N N . VAL A 1 97 ? 10.272 5.339 -10.010 1.00 97.44 97 VAL A N 1
ATOM 818 C CA . VAL A 1 97 ? 10.322 5.784 -11.412 1.00 97.44 97 VAL A CA 1
ATOM 819 C C . VAL A 1 97 ? 11.087 4.793 -12.301 1.00 97.44 97 VAL A C 1
ATOM 821 O O . VAL A 1 97 ? 10.491 4.335 -13.277 1.00 97.44 97 VAL A O 1
ATOM 824 N N . PRO A 1 98 ? 12.315 4.342 -11.966 1.00 97.50 98 PRO A N 1
ATOM 825 C CA . PRO A 1 98 ? 13.023 3.372 -12.807 1.00 97.50 98 PRO A CA 1
ATOM 826 C C . PRO A 1 98 ? 12.291 2.028 -12.915 1.00 97.50 98 PRO A C 1
ATOM 828 O O . PRO A 1 98 ? 12.344 1.355 -13.948 1.00 97.50 98 PRO A O 1
ATOM 831 N N . LEU A 1 99 ? 11.579 1.627 -11.855 1.00 96.25 99 LEU A N 1
ATOM 832 C CA . LEU A 1 99 ? 10.763 0.419 -11.875 1.00 96.25 99 LEU A CA 1
ATOM 833 C C . LEU A 1 99 ? 9.569 0.568 -12.827 1.00 96.25 99 LEU A C 1
ATOM 835 O O . LEU A 1 99 ? 9.323 -0.326 -13.637 1.00 96.25 99 LEU A O 1
ATOM 839 N N . ILE A 1 100 ? 8.869 1.702 -12.772 1.00 95.12 100 ILE A N 1
ATOM 840 C CA . ILE A 1 100 ? 7.761 2.025 -13.679 1.00 95.12 100 ILE A CA 1
ATOM 841 C C . ILE A 1 100 ? 8.256 2.058 -15.128 1.00 95.12 100 ILE A C 1
ATOM 843 O O . ILE A 1 100 ? 7.638 1.441 -15.993 1.00 95.12 100 ILE A O 1
ATOM 847 N N . GLU A 1 101 ? 9.392 2.701 -15.406 1.00 95.81 101 GLU A N 1
ATOM 848 C CA . GLU A 1 101 ? 9.995 2.732 -16.745 1.00 95.81 101 GLU A CA 1
ATOM 849 C C . GLU A 1 101 ? 10.293 1.318 -17.260 1.00 95.81 101 GLU A C 1
ATOM 851 O O . GLU A 1 101 ? 9.901 0.962 -18.373 1.00 95.81 101 GLU A O 1
ATOM 856 N N . LYS A 1 102 ? 10.899 0.465 -16.425 1.00 94.12 102 LYS A N 1
ATOM 857 C CA . LYS A 1 102 ? 11.132 -0.951 -16.744 1.00 94.12 102 LYS A CA 1
ATOM 858 C C . LYS A 1 102 ? 9.825 -1.694 -17.038 1.00 94.12 102 LYS A C 1
ATOM 860 O O . LYS A 1 102 ? 9.778 -2.507 -17.966 1.00 94.12 102 LYS A O 1
ATOM 865 N N . MET A 1 103 ? 8.770 -1.443 -16.263 1.00 93.25 103 MET A N 1
ATOM 866 C CA . MET A 1 103 ? 7.456 -2.053 -16.480 1.00 93.25 103 MET A CA 1
ATOM 867 C C . MET A 1 103 ? 6.833 -1.595 -17.800 1.00 93.25 103 MET A C 1
ATOM 869 O O . MET A 1 103 ? 6.358 -2.444 -18.549 1.00 93.25 103 MET A O 1
ATOM 873 N N . LEU A 1 104 ? 6.898 -0.302 -18.123 1.00 93.12 104 LEU A N 1
ATOM 874 C CA . LEU A 1 104 ? 6.387 0.262 -19.377 1.00 93.12 104 LEU A CA 1
ATOM 875 C C . LEU A 1 104 ? 7.156 -0.246 -20.602 1.00 93.12 104 LEU A C 1
ATOM 877 O O . LEU A 1 104 ? 6.561 -0.466 -21.652 1.00 93.12 104 LEU A O 1
ATOM 881 N N . MET A 1 105 ? 8.463 -0.490 -20.478 1.00 93.19 105 MET A N 1
ATOM 882 C CA . MET A 1 105 ? 9.246 -1.126 -21.543 1.00 93.19 105 MET A CA 1
ATOM 883 C C . MET A 1 105 ? 8.852 -2.596 -21.749 1.00 93.19 105 MET A C 1
ATOM 885 O O . MET A 1 105 ? 8.790 -3.066 -22.883 1.00 93.19 105 MET A O 1
ATOM 889 N N . LYS A 1 106 ? 8.586 -3.335 -20.661 1.00 91.62 106 LYS A N 1
ATOM 890 C CA . LYS A 1 106 ? 8.202 -4.758 -20.712 1.00 91.62 106 LYS A CA 1
ATOM 891 C C . LYS A 1 106 ? 6.753 -4.960 -21.167 1.00 91.62 106 LYS A C 1
ATOM 893 O O . LYS A 1 106 ? 6.452 -5.935 -21.854 1.00 91.62 106 LYS A O 1
ATOM 898 N N . TYR A 1 107 ? 5.863 -4.061 -20.766 1.00 88.69 107 TYR A N 1
ATOM 899 C CA . TYR A 1 107 ? 4.438 -4.075 -21.068 1.00 88.69 107 TYR A CA 1
ATOM 900 C C . TYR A 1 107 ? 4.042 -2.708 -21.639 1.00 88.69 107 TYR A C 1
ATOM 902 O O . TYR A 1 107 ? 3.488 -1.879 -20.915 1.00 88.69 107 TYR A O 1
ATOM 910 N N . PRO A 1 108 ? 4.363 -2.446 -22.918 1.00 83.31 108 PRO A N 1
ATOM 911 C CA . PRO A 1 108 ? 4.023 -1.179 -23.543 1.00 83.31 108 PRO A CA 1
ATOM 912 C C . PRO A 1 108 ? 2.509 -0.988 -23.541 1.00 83.31 108 PRO A C 1
ATOM 914 O O . PRO A 1 108 ? 1.757 -1.921 -23.826 1.00 83.31 108 PRO A O 1
ATOM 917 N N . LEU A 1 109 ? 2.081 0.234 -23.234 1.00 76.62 109 LEU A N 1
ATOM 918 C CA . LEU A 1 109 ? 0.673 0.613 -23.267 1.00 76.62 109 LEU A CA 1
ATOM 919 C C . LEU A 1 109 ? 0.133 0.403 -24.683 1.00 76.62 109 LEU A C 1
ATOM 921 O O . LEU A 1 109 ? 0.683 0.938 -25.653 1.00 76.62 109 LEU A O 1
ATOM 925 N N . SER A 1 110 ? -0.952 -0.356 -24.814 1.00 71.69 110 SER A N 1
ATOM 926 C CA . SER A 1 110 ? -1.696 -0.357 -26.068 1.00 71.69 110 SER A CA 1
ATOM 927 C C . SER A 1 110 ? -2.447 0.975 -26.205 1.00 71.69 110 SER A C 1
ATOM 929 O O . SER A 1 110 ? -2.859 1.580 -25.214 1.00 71.69 110 SER A O 1
ATOM 931 N N . LYS A 1 111 ? -2.626 1.469 -27.438 1.00 59.34 111 LYS A N 1
ATOM 932 C CA . LYS A 1 111 ? -3.323 2.747 -27.699 1.00 59.34 111 LYS A CA 1
ATOM 933 C C . LYS A 1 111 ? -4.766 2.781 -27.165 1.00 59.34 111 LYS A C 1
ATOM 935 O O . LYS A 1 1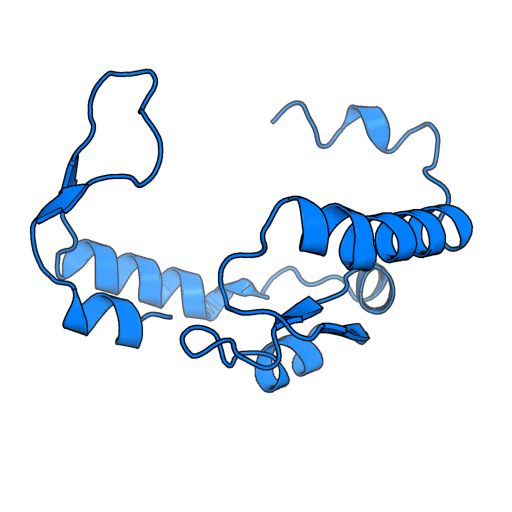11 ? -5.299 3.871 -26.982 1.00 59.34 111 LYS A O 1
ATOM 940 N N . ASP A 1 112 ? -5.359 1.622 -26.887 1.00 58.66 112 ASP A N 1
ATOM 941 C CA . ASP A 1 112 ? -6.757 1.480 -26.473 1.00 58.66 112 ASP A CA 1
ATOM 942 C C . ASP A 1 112 ? -6.952 1.505 -24.940 1.00 58.66 112 ASP A C 1
ATOM 944 O O . ASP A 1 112 ? -8.041 1.825 -24.464 1.00 58.66 112 ASP A O 1
ATOM 948 N N . GLU A 1 113 ? -5.906 1.244 -24.146 1.00 56.12 113 GLU A N 1
ATOM 949 C CA . GLU A 1 113 ? -5.985 1.170 -22.672 1.00 56.12 113 GLU A CA 1
ATOM 950 C C . GLU A 1 113 ? -6.011 2.547 -21.988 1.00 56.12 113 GLU A C 1
ATOM 952 O O . GLU A 1 113 ? -6.481 2.676 -20.860 1.00 56.12 113 GLU A O 1
ATOM 957 N N . PHE A 1 114 ? -5.578 3.611 -22.673 1.00 50.22 114 PHE A N 1
ATOM 958 C CA . PHE A 1 114 ? -5.566 4.962 -22.098 1.00 50.22 114 PHE A CA 1
ATOM 959 C C . PHE A 1 114 ? -6.974 5.570 -21.946 1.00 50.22 114 PHE A C 1
ATOM 961 O O . PHE A 1 114 ? -7.157 6.518 -21.185 1.00 50.22 114 PHE A O 1
ATOM 968 N N . SER A 1 115 ? -7.974 5.058 -22.677 1.00 47.06 115 SER A N 1
ATOM 969 C CA . SER A 1 115 ? -9.279 5.725 -22.806 1.00 47.06 115 SER A CA 1
ATOM 970 C C . SER A 1 115 ? -10.375 5.199 -21.872 1.00 47.06 115 SER A C 1
ATOM 972 O O . SER A 1 115 ? -11.435 5.819 -21.815 1.00 47.06 115 SER A O 1
ATOM 974 N N . GLN A 1 116 ? -10.171 4.076 -21.173 1.00 45.16 116 GLN A N 1
ATOM 975 C CA . GLN A 1 116 ? -11.239 3.425 -20.392 1.00 45.16 116 GLN A CA 1
ATOM 976 C C . GLN A 1 116 ? -11.098 3.603 -18.869 1.00 45.16 116 GLN A C 1
ATOM 978 O O . GLN A 1 116 ? -12.121 3.704 -18.194 1.00 45.16 116 GLN A O 1
ATOM 983 N N . ASP A 1 117 ? -9.879 3.727 -18.332 1.00 49.03 117 ASP A N 1
ATOM 984 C CA . ASP A 1 117 ? -9.650 3.572 -16.881 1.00 49.03 117 ASP A CA 1
ATOM 985 C C . ASP A 1 117 ? -9.386 4.877 -16.102 1.00 49.03 117 ASP A C 1
ATOM 987 O O . ASP A 1 117 ? -9.260 4.850 -14.882 1.00 49.03 117 ASP A O 1
ATOM 991 N N . LEU A 1 118 ? -9.356 6.039 -16.768 1.00 39.41 118 LEU A N 1
ATOM 992 C CA . LEU A 1 118 ? -9.140 7.354 -16.126 1.00 39.41 118 LEU A CA 1
ATOM 993 C C . LEU A 1 118 ? -10.395 8.250 -16.067 1.00 39.41 118 LEU A C 1
ATOM 995 O O . LEU A 1 118 ? -10.302 9.404 -15.652 1.00 39.41 118 LEU A O 1
ATOM 999 N N . LEU A 1 119 ? -11.568 7.742 -16.470 1.00 33.19 119 LEU A N 1
ATOM 1000 C CA . LEU A 1 119 ? -12.835 8.497 -16.506 1.00 33.19 119 LEU A CA 1
ATOM 1001 C C . LEU A 1 119 ? -14.023 7.792 -15.821 1.00 33.19 119 LEU A C 1
ATOM 1003 O O . LEU A 1 119 ? -15.175 8.036 -16.186 1.00 33.19 119 LEU A O 1
ATOM 1007 N N . LYS A 1 120 ? -13.782 6.954 -14.811 1.00 35.97 120 LYS A N 1
ATOM 1008 C CA . LYS A 1 120 ? -14.845 6.487 -13.907 1.00 35.97 120 LYS A CA 1
ATOM 1009 C C . LYS A 1 120 ? -14.528 6.837 -12.465 1.00 35.97 120 LYS A C 1
ATOM 1011 O O . LYS A 1 120 ? -13.377 6.589 -12.054 1.00 35.97 120 LYS A O 1
#

Organism: Segatella bryantii (NCBI:txid77095)

Sequence (120 aa):
MTKFLKERIGKHEYKAPRKDGNQQFVIDESLIQEFAELETVQFRYCNPYYKDKVWGLFGEQDTLAHFEPLFLEHYNHSFHFPGAHTPTADEVCTWYVPLIEKMLMKYPLSKDEFSQDLLK

Foldseek 3Di:
DLVLLVVVAAKDADPDQDPVNCGMDGRDPVNSVVVVVCVVCVCVPQDPVCQALDEAEDEPAEPDDPCVVVVCVRHPHYDYDPDYPDDDPVSCVVPVVVVVVVSCVVPPDDPPVVPPPPPD